Protein AF-A0A1H9Q5Y0-F1 (afdb_monomer_lite)

Secondary structure (DSSP, 8-state):
----------PPPTTHHHHHHHHHHHHHHHHHHT-TTSEEEEEEEEES-HHHHHHHHHHHHH-GGGGT--HHHHHH-EEEEE--STTSPPEEEEEEEEE--

Sequence (101 aa):
MPSWHRFRDAEPVPGQKKRKNREAEASRRLAARTAPGTGRWVVHFETQDHAEYREYVRRLRAVPEQAGLTRADLEVARLDALCGREVHPTTYRLSVFVPNP

pLDDT: mean 83.74, std 14.35, range [38.31, 96.56]

Foldseek 3Di:
DDDDDDDDPPDPDPCPVVVVVVVVVVVVVLCVCQPPPFFDKDWQDKDLDPVVVVVVVVVCVVCVVVSVDDPVQVVNKDWDFQDDPDPDRTMTIIITTDGDD

Organism: NCBI:txid200379

Structure (mmCIF, N/CA/C/O backbone):
data_AF-A0A1H9Q5Y0-F1
#
_entry.id   AF-A0A1H9Q5Y0-F1
#
loop_
_atom_site.group_PDB
_atom_site.id
_atom_site.type_symbol
_atom_site.label_atom_id
_atom_site.label_alt_id
_atom_site.label_comp_id
_atom_site.label_asym_id
_atom_site.label_entity_id
_atom_site.label_seq_id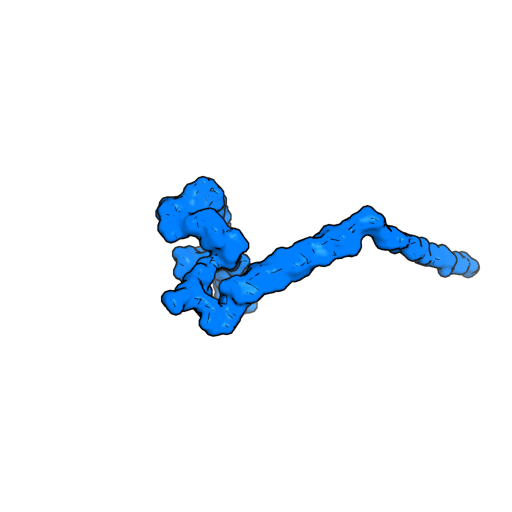
_atom_site.pdbx_PDB_ins_code
_atom_site.Cartn_x
_atom_site.Cartn_y
_atom_site.Cartn_z
_atom_site.occupancy
_atom_site.B_iso_or_equiv
_atom_site.auth_seq_id
_atom_site.auth_comp_id
_atom_site.auth_asym_id
_atom_site.auth_atom_id
_atom_site.pdbx_PDB_model_num
ATOM 1 N N . MET A 1 1 ? -19.958 -56.999 -0.974 1.00 38.31 1 MET A N 1
ATOM 2 C CA . MET A 1 1 ? -18.827 -56.046 -0.957 1.00 38.31 1 MET A CA 1
ATOM 3 C C . MET A 1 1 ? -18.754 -55.371 -2.321 1.00 38.31 1 MET A C 1
ATOM 5 O O . MET A 1 1 ? -18.432 -56.077 -3.269 1.00 38.31 1 MET A O 1
ATOM 9 N N . PRO A 1 2 ? -19.109 -54.086 -2.495 1.00 47.94 2 PRO A N 1
ATOM 10 C CA . PRO A 1 2 ? -18.901 -53.425 -3.775 1.00 47.94 2 PRO A CA 1
ATOM 11 C C . PRO A 1 2 ? -17.486 -52.838 -3.841 1.00 47.94 2 PRO A C 1
ATOM 13 O O . PRO A 1 2 ? -17.057 -52.086 -2.969 1.00 47.94 2 PRO A O 1
ATOM 16 N N . SER A 1 3 ? -16.773 -53.256 -4.885 1.00 43.09 3 SER A N 1
ATOM 17 C CA . SER A 1 3 ? -15.436 -52.818 -5.277 1.00 43.09 3 SER A CA 1
ATOM 18 C C . SER A 1 3 ? -15.449 -51.343 -5.695 1.00 43.09 3 SER A C 1
ATOM 20 O O . SER A 1 3 ? -16.201 -50.952 -6.588 1.00 43.09 3 SER A O 1
ATOM 22 N N . TRP A 1 4 ? -14.614 -50.522 -5.055 1.00 45.22 4 TRP A N 1
ATOM 23 C CA . TRP A 1 4 ? -14.385 -49.126 -5.423 1.00 45.22 4 TRP A CA 1
ATOM 24 C C . TRP A 1 4 ? -13.440 -49.059 -6.628 1.00 45.22 4 TRP A C 1
ATOM 26 O O . TRP A 1 4 ? -12.221 -49.005 -6.472 1.00 45.22 4 TRP A O 1
ATOM 36 N N . HIS A 1 5 ? -13.985 -49.054 -7.845 1.00 54.06 5 HIS A N 1
ATOM 37 C CA . HIS A 1 5 ? -13.185 -48.780 -9.036 1.00 54.06 5 HIS A CA 1
ATOM 38 C C . HIS A 1 5 ? -13.115 -47.278 -9.347 1.00 54.06 5 HIS A C 1
ATOM 40 O O . HIS A 1 5 ? -14.080 -46.669 -9.793 1.00 54.06 5 HIS A O 1
ATOM 46 N N . ARG A 1 6 ? -11.885 -46.766 -9.206 1.00 50.50 6 ARG A N 1
ATOM 47 C CA . ARG A 1 6 ? -11.204 -45.831 -10.118 1.00 50.50 6 ARG A CA 1
ATOM 48 C C . ARG A 1 6 ? -11.758 -44.397 -10.173 1.00 50.50 6 ARG A C 1
ATOM 50 O O . ARG A 1 6 ? -12.597 -44.057 -11.001 1.00 50.50 6 ARG A O 1
ATOM 57 N N . PHE A 1 7 ? -11.149 -43.529 -9.357 1.00 46.59 7 PHE A N 1
ATOM 58 C CA . PHE A 1 7 ? -11.018 -42.101 -9.658 1.00 46.59 7 PHE A CA 1
ATOM 59 C C . PHE A 1 7 ? -10.522 -41.955 -11.103 1.00 46.59 7 PHE A C 1
ATOM 61 O O . PHE A 1 7 ? -9.469 -42.478 -11.462 1.00 46.59 7 PHE A O 1
ATOM 68 N N . ARG A 1 8 ? -11.323 -41.302 -11.944 1.00 53.00 8 ARG A N 1
ATOM 69 C CA . ARG A 1 8 ? -10.954 -40.952 -13.311 1.00 53.00 8 ARG A CA 1
ATOM 70 C C . ARG A 1 8 ? -9.896 -39.858 -13.231 1.00 53.00 8 ARG A C 1
ATOM 72 O O . ARG A 1 8 ? -10.199 -38.768 -12.750 1.00 53.00 8 ARG A O 1
ATOM 79 N N . ASP A 1 9 ? -8.684 -40.163 -13.685 1.00 54.50 9 ASP A N 1
ATOM 80 C CA . ASP A 1 9 ? -7.657 -39.172 -13.984 1.00 54.50 9 ASP A CA 1
ATOM 81 C C . ASP A 1 9 ? -8.270 -38.113 -14.906 1.00 54.50 9 ASP A C 1
ATOM 83 O O . ASP A 1 9 ? -8.584 -38.368 -16.070 1.00 54.50 9 ASP A O 1
ATOM 87 N N . ALA A 1 10 ? -8.538 -36.932 -14.354 1.00 59.94 10 ALA A N 1
ATOM 88 C CA . ALA A 1 10 ? -8.902 -35.779 -15.151 1.00 59.94 10 ALA A CA 1
ATOM 89 C C . ALA A 1 10 ? -7.629 -35.330 -15.869 1.00 59.94 10 ALA A C 1
ATOM 91 O O . ALA A 1 10 ? -6.747 -34.725 -15.253 1.00 59.94 10 ALA A O 1
ATOM 92 N N . GLU A 1 11 ? -7.513 -35.656 -17.156 1.00 58.09 11 GLU A N 1
ATOM 93 C CA . GLU A 1 11 ? -6.442 -35.117 -17.985 1.00 58.09 11 GLU A CA 1
ATOM 94 C C . GLU A 1 11 ? -6.444 -33.581 -17.869 1.00 58.09 11 GLU A C 1
ATOM 96 O O . GLU A 1 11 ? -7.508 -32.953 -17.959 1.00 58.09 11 GLU A O 1
ATOM 101 N N . PRO A 1 12 ? -5.287 -32.950 -17.598 1.00 63.53 12 PRO A N 1
ATOM 102 C CA . PRO A 1 12 ? -5.228 -31.519 -17.350 1.00 63.53 12 PRO A CA 1
ATOM 103 C C . PRO A 1 12 ? -5.759 -30.761 -18.565 1.00 63.53 12 PRO A C 1
ATOM 105 O O . PRO A 1 12 ? -5.274 -30.937 -19.682 1.00 63.53 12 PRO A O 1
ATOM 108 N N . VAL A 1 13 ? -6.743 -29.890 -18.326 1.00 67.44 13 VAL A N 1
ATOM 109 C CA . VAL A 1 13 ? -7.437 -29.136 -19.375 1.00 67.44 13 VAL A CA 1
ATOM 110 C C . VAL A 1 13 ? -6.398 -28.416 -20.250 1.00 67.44 13 VAL A C 1
ATOM 112 O O . VAL A 1 13 ? -5.603 -27.620 -19.720 1.00 67.44 13 VAL A O 1
ATOM 115 N N . PRO A 1 14 ? -6.367 -28.662 -21.574 1.00 59.47 14 PRO A N 1
ATOM 116 C CA . PRO A 1 14 ? -5.383 -28.054 -22.459 1.00 59.47 14 PRO A CA 1
ATOM 117 C C . PRO A 1 14 ? -5.501 -26.527 -22.379 1.00 59.47 14 PRO A C 1
ATOM 119 O O . PRO A 1 14 ? -6.546 -25.943 -22.640 1.00 59.47 14 PRO A O 1
ATOM 122 N N . GLY A 1 15 ? -4.427 -25.870 -21.931 1.00 65.00 15 GLY A N 1
ATOM 123 C CA . GLY A 1 15 ? -4.391 -24.424 -21.671 1.00 65.00 15 GLY A CA 1
ATOM 124 C C . GLY A 1 15 ? -4.168 -24.038 -20.206 1.00 65.00 15 GLY A C 1
ATOM 125 O O . GLY A 1 15 ? -3.595 -22.974 -19.950 1.00 65.00 15 GLY A O 1
ATOM 126 N N . GLN A 1 16 ? -4.474 -24.914 -19.241 1.00 72.75 16 GLN A N 1
ATOM 127 C CA . GLN A 1 16 ? -4.194 -24.648 -17.822 1.00 72.75 16 GLN A CA 1
ATOM 128 C C . GLN A 1 16 ? -2.694 -24.482 -17.545 1.00 72.75 16 GLN A C 1
ATOM 130 O O . GLN A 1 16 ? -2.300 -23.560 -16.830 1.00 72.75 16 GLN A O 1
ATOM 135 N N . LYS A 1 17 ? -1.839 -25.304 -18.175 1.00 75.94 17 LYS A N 1
ATOM 136 C CA . LYS A 1 17 ? -0.372 -25.200 -18.048 1.00 75.94 17 LYS A CA 1
ATOM 137 C C . LYS A 1 17 ? 0.161 -23.864 -18.581 1.00 75.94 17 LYS A C 1
ATOM 139 O O . LYS A 1 17 ? 1.005 -23.240 -17.942 1.00 75.94 17 LYS A O 1
ATOM 144 N N . LYS A 1 18 ? -0.362 -23.395 -19.721 1.00 80.62 18 LYS A N 1
ATOM 145 C CA . LYS A 1 18 ? 0.025 -22.111 -20.333 1.00 80.62 18 LYS A CA 1
ATOM 146 C C . LYS A 1 18 ? -0.416 -20.927 -19.471 1.00 80.62 18 LYS A C 1
ATOM 148 O O . LYS A 1 18 ? 0.381 -20.019 -19.252 1.00 80.62 18 LYS A O 1
ATOM 153 N N . ARG A 1 19 ? -1.651 -20.955 -18.951 1.00 78.31 19 ARG A N 1
ATOM 154 C CA . ARG A 1 19 ? -2.170 -19.937 -18.024 1.00 78.31 19 ARG A CA 1
ATOM 155 C C . ARG A 1 19 ? -1.327 -19.860 -16.747 1.00 78.31 19 ARG A C 1
ATOM 157 O O . ARG A 1 19 ? -0.809 -18.793 -16.438 1.00 78.31 19 ARG A O 1
ATOM 164 N N . LYS A 1 20 ? -1.086 -21.002 -16.093 1.00 84.25 20 LYS A N 1
ATOM 165 C CA . LYS A 1 20 ? -0.260 -21.090 -14.877 1.00 84.25 20 LYS A CA 1
ATOM 166 C C . LYS A 1 20 ? 1.161 -20.559 -15.098 1.00 84.25 20 LYS A C 1
ATOM 168 O O . LYS A 1 20 ? 1.694 -19.865 -14.240 1.00 84.25 20 LYS A O 1
ATOM 173 N N . ASN A 1 21 ? 1.780 -20.851 -16.247 1.00 85.00 21 ASN A N 1
ATOM 174 C CA . ASN A 1 21 ? 3.128 -20.355 -16.538 1.00 85.00 21 ASN A CA 1
ATOM 175 C C . ASN A 1 21 ? 3.164 -18.826 -16.702 1.00 85.00 21 ASN A C 1
ATOM 177 O O . ASN A 1 21 ? 4.076 -18.182 -16.190 1.00 85.00 21 ASN A O 1
ATOM 181 N N . ARG A 1 22 ? 2.151 -18.240 -17.357 1.00 83.69 22 ARG A N 1
ATOM 182 C CA . ARG A 1 22 ? 2.022 -16.778 -17.495 1.00 83.69 22 ARG A CA 1
ATOM 183 C C . ARG A 1 22 ? 1.846 -16.090 -16.143 1.00 83.69 22 ARG A C 1
ATOM 185 O O . ARG A 1 22 ? 2.506 -15.089 -15.887 1.00 83.69 22 ARG A O 1
ATOM 192 N N . GLU A 1 23 ? 1.004 -16.641 -15.272 1.00 85.88 23 GLU A N 1
ATOM 193 C CA . GLU A 1 23 ? 0.810 -16.135 -13.905 1.00 85.88 23 GLU A CA 1
ATOM 194 C C . GLU A 1 23 ? 2.106 -16.225 -13.085 1.00 85.88 23 GLU A C 1
ATOM 196 O O . GLU A 1 23 ? 2.501 -15.256 -12.438 1.00 85.88 23 GLU A O 1
ATOM 201 N N . ALA A 1 24 ? 2.827 -17.347 -13.177 1.00 87.38 24 ALA A N 1
ATOM 202 C CA . ALA A 1 24 ? 4.111 -17.524 -12.502 1.00 87.38 24 ALA A CA 1
ATOM 203 C C . ALA A 1 24 ? 5.198 -16.574 -13.033 1.00 87.38 24 ALA A C 1
ATOM 205 O O . ALA A 1 24 ? 6.044 -16.101 -12.279 1.00 87.38 24 ALA A O 1
ATOM 206 N N . GLU A 1 25 ? 5.219 -16.287 -14.333 1.00 88.69 25 GLU A N 1
ATOM 207 C CA . GLU A 1 25 ? 6.121 -15.290 -14.919 1.00 88.69 25 GLU A CA 1
ATOM 208 C C . GLU A 1 25 ? 5.772 -13.866 -14.468 1.00 88.69 25 GLU A C 1
ATOM 210 O O . GLU A 1 25 ? 6.662 -13.120 -14.067 1.00 88.69 25 GLU A O 1
ATOM 215 N N . ALA A 1 26 ? 4.487 -13.500 -14.456 1.00 85.31 26 ALA A N 1
ATOM 216 C CA . ALA A 1 26 ? 4.036 -12.209 -13.940 1.00 85.31 26 ALA A CA 1
ATOM 217 C C . ALA A 1 26 ? 4.401 -12.034 -12.456 1.00 85.31 26 ALA A C 1
ATOM 219 O O . ALA A 1 26 ? 4.957 -11.003 -12.080 1.00 85.31 26 ALA A O 1
ATOM 220 N N . SER A 1 27 ? 4.181 -13.072 -11.645 1.00 84.81 27 SER A N 1
ATOM 221 C CA . SER A 1 27 ? 4.572 -13.101 -10.234 1.00 84.81 27 SER A CA 1
ATOM 222 C C . SER A 1 27 ? 6.087 -12.952 -10.056 1.00 84.81 27 SER A C 1
ATOM 224 O O . SER A 1 27 ? 6.527 -12.134 -9.251 1.00 84.81 27 SER A O 1
ATOM 226 N N . ARG A 1 28 ? 6.899 -13.650 -10.864 1.00 88.38 28 ARG A N 1
ATOM 227 C CA . ARG A 1 28 ? 8.367 -13.510 -10.848 1.00 88.38 28 ARG A CA 1
ATOM 228 C C . ARG A 1 28 ? 8.823 -12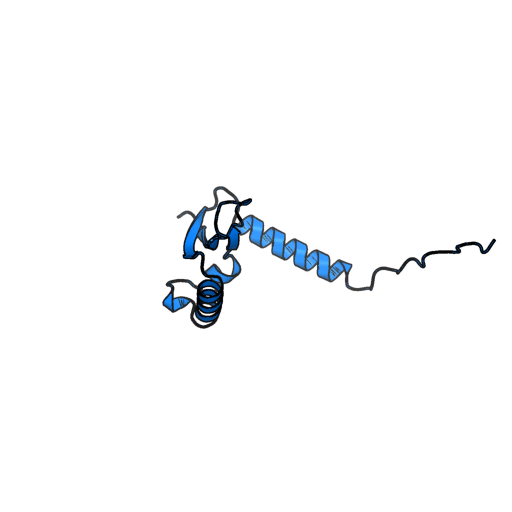.100 -11.215 1.00 88.38 28 ARG A C 1
ATOM 230 O O . ARG A 1 28 ? 9.694 -11.557 -10.542 1.00 88.38 28 ARG A O 1
ATOM 237 N N . ARG A 1 29 ? 8.224 -11.489 -12.242 1.00 87.50 29 ARG A N 1
ATOM 238 C CA . ARG A 1 29 ? 8.533 -10.102 -12.634 1.00 87.50 29 ARG A CA 1
ATOM 239 C C . ARG A 1 29 ? 8.193 -9.110 -11.526 1.00 87.50 29 ARG A C 1
ATOM 241 O O . ARG A 1 29 ? 8.993 -8.223 -11.247 1.00 87.50 29 ARG A O 1
ATOM 248 N N . LEU A 1 30 ? 7.039 -9.274 -10.880 1.00 85.12 30 LEU A N 1
ATOM 249 C CA . LEU A 1 30 ? 6.644 -8.439 -9.748 1.00 85.12 30 LEU A CA 1
ATOM 250 C C . LEU A 1 30 ? 7.606 -8.607 -8.565 1.00 85.12 30 LEU A C 1
ATOM 252 O O . LEU A 1 30 ? 8.085 -7.616 -8.024 1.00 85.12 30 LEU A O 1
ATOM 256 N N . ALA A 1 31 ? 7.950 -9.850 -8.217 1.00 86.50 31 ALA A N 1
ATOM 257 C CA .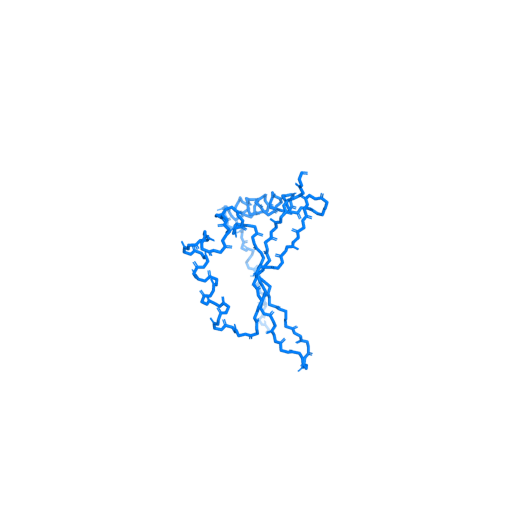 ALA A 1 31 ? 8.890 -10.143 -7.140 1.00 86.50 31 ALA A CA 1
ATOM 258 C C . ALA A 1 31 ? 10.279 -9.537 -7.393 1.00 86.50 31 ALA A C 1
ATOM 260 O O . ALA A 1 31 ? 10.881 -9.004 -6.466 1.00 86.50 31 ALA A O 1
ATOM 261 N N . ALA A 1 32 ? 10.763 -9.568 -8.640 1.00 88.25 32 ALA A N 1
ATOM 262 C CA . ALA A 1 32 ? 12.024 -8.936 -9.020 1.00 88.25 32 ALA A CA 1
ATOM 263 C C . ALA A 1 32 ? 11.978 -7.404 -8.877 1.00 88.25 32 ALA A C 1
ATOM 265 O O . ALA A 1 32 ? 12.927 -6.814 -8.367 1.00 88.25 32 ALA A O 1
ATOM 266 N N . ARG A 1 33 ? 10.863 -6.762 -9.266 1.00 86.25 33 ARG A N 1
ATOM 267 C CA . ARG A 1 33 ? 10.663 -5.303 -9.128 1.00 86.25 33 ARG A CA 1
ATOM 268 C C . ARG A 1 33 ? 10.640 -4.830 -7.676 1.00 86.25 33 ARG A C 1
ATOM 270 O O . ARG A 1 33 ? 10.981 -3.684 -7.423 1.00 86.25 33 ARG A O 1
ATOM 277 N N . THR A 1 34 ? 10.206 -5.685 -6.752 1.00 90.00 34 THR A N 1
ATOM 278 C CA . THR A 1 34 ? 10.090 -5.356 -5.323 1.00 90.00 34 THR A CA 1
ATOM 279 C C . THR A 1 34 ? 11.062 -6.161 -4.461 1.00 90.00 34 THR A C 1
ATOM 281 O O . THR A 1 34 ? 10.769 -6.452 -3.295 1.00 90.00 34 THR A O 1
ATOM 284 N N . ALA A 1 35 ? 12.174 -6.614 -5.045 1.00 89.12 35 ALA A N 1
ATOM 285 C CA . ALA A 1 35 ? 13.148 -7.438 -4.349 1.00 89.12 35 ALA A CA 1
ATOM 286 C C . ALA A 1 35 ? 13.809 -6.645 -3.204 1.00 89.12 35 ALA A C 1
ATOM 288 O O . ALA A 1 35 ? 14.004 -5.429 -3.329 1.00 89.12 35 ALA A O 1
ATOM 289 N N . PRO A 1 36 ? 14.187 -7.296 -2.090 1.00 86.81 36 PRO A N 1
ATOM 290 C CA . PRO A 1 36 ? 14.969 -6.642 -1.046 1.00 86.81 36 PRO A CA 1
ATOM 291 C C . PRO A 1 36 ? 16.209 -5.954 -1.636 1.00 86.81 36 PRO A C 1
ATOM 293 O O . PRO A 1 36 ? 16.884 -6.521 -2.491 1.00 86.81 36 PRO A O 1
ATOM 296 N N . GLY A 1 37 ? 16.486 -4.720 -1.214 1.00 88.88 37 GLY A N 1
ATOM 297 C CA . GLY A 1 37 ? 17.603 -3.921 -1.736 1.00 88.88 37 GLY A CA 1
ATOM 298 C C . GLY A 1 37 ? 17.284 -3.075 -2.976 1.00 88.88 37 GLY A C 1
ATOM 299 O O . GLY A 1 37 ? 18.051 -2.170 -3.286 1.00 88.88 37 GLY A O 1
ATOM 300 N N . THR A 1 38 ? 16.139 -3.283 -3.640 1.00 92.12 38 THR A N 1
ATOM 301 C CA . THR A 1 38 ? 15.685 -2.425 -4.762 1.00 92.12 38 THR A CA 1
ATOM 302 C C . THR A 1 38 ? 14.827 -1.237 -4.311 1.00 92.12 38 THR A C 1
ATOM 304 O O . THR A 1 38 ? 14.532 -0.338 -5.093 1.00 92.12 38 THR A O 1
ATOM 307 N N . GLY A 1 39 ? 14.427 -1.219 -3.038 1.00 92.69 39 GLY A N 1
ATOM 308 C CA . GLY A 1 39 ? 13.540 -0.217 -2.462 1.00 92.69 39 GLY A CA 1
ATOM 309 C C . GLY A 1 39 ? 13.007 -0.644 -1.101 1.00 92.69 39 GLY A C 1
ATOM 310 O O . GLY A 1 39 ? 13.508 -1.594 -0.486 1.00 92.69 39 GLY A O 1
ATOM 311 N N . ARG A 1 40 ? 11.967 0.046 -0.635 1.00 93.31 40 ARG A N 1
ATOM 312 C CA . ARG A 1 40 ? 11.307 -0.216 0.650 1.00 93.31 40 ARG A CA 1
ATOM 313 C C . ARG A 1 40 ? 9.792 -0.117 0.534 1.00 93.31 40 ARG A C 1
ATOM 315 O O . ARG A 1 40 ? 9.265 0.635 -0.277 1.00 93.31 40 ARG A O 1
ATOM 322 N N . TRP A 1 41 ? 9.092 -0.844 1.395 1.00 94.06 41 TRP A N 1
ATOM 323 C CA . TRP A 1 41 ? 7.648 -0.699 1.555 1.00 94.06 41 TRP A CA 1
ATOM 324 C C . TRP A 1 41 ? 7.355 0.433 2.533 1.00 94.06 41 TRP A C 1
ATOM 326 O O . TRP A 1 41 ? 7.901 0.446 3.635 1.00 94.06 41 TRP A O 1
ATOM 336 N N . VAL A 1 42 ? 6.501 1.371 2.132 1.00 93.94 42 VAL A N 1
ATOM 337 C CA . VAL A 1 42 ? 6.050 2.487 2.969 1.00 93.94 42 VAL A CA 1
ATOM 338 C C . VAL A 1 42 ? 4.554 2.352 3.201 1.00 93.94 42 VAL A C 1
ATOM 340 O O . VAL A 1 42 ? 3.795 2.117 2.259 1.00 93.94 42 VAL A O 1
ATOM 343 N N . VAL A 1 43 ? 4.136 2.488 4.459 1.00 95.50 43 VAL A N 1
ATOM 344 C CA . VAL A 1 43 ? 2.721 2.494 4.833 1.00 95.50 43 VAL A CA 1
ATOM 345 C C . VAL A 1 43 ? 2.095 3.788 4.340 1.00 95.50 43 VAL A C 1
ATOM 347 O O . VAL A 1 43 ? 2.565 4.873 4.670 1.00 95.50 43 VAL A O 1
ATOM 350 N N . HIS A 1 44 ? 1.051 3.658 3.531 1.00 94.44 44 HIS A N 1
ATOM 351 C CA . HIS A 1 44 ? 0.337 4.788 2.955 1.00 94.44 44 HIS A CA 1
ATOM 352 C C . HIS A 1 44 ? -0.985 5.061 3.679 1.00 94.44 44 HIS A C 1
ATOM 354 O O . HIS A 1 44 ? -1.367 6.212 3.860 1.00 94.44 44 HIS A O 1
ATOM 360 N N . PHE A 1 45 ? -1.673 4.005 4.115 1.00 94.69 45 PHE A N 1
ATOM 361 C CA . PHE A 1 45 ? -2.927 4.110 4.855 1.00 94.69 45 PHE A CA 1
ATOM 362 C C . PHE A 1 45 ? -3.057 2.950 5.843 1.00 94.69 45 PHE A C 1
ATOM 364 O O . PHE A 1 45 ? -2.702 1.815 5.512 1.00 94.69 45 PHE A O 1
ATOM 371 N N . GLU A 1 46 ? -3.567 3.230 7.039 1.00 95.31 46 GLU A N 1
ATOM 372 C CA . GLU A 1 46 ? -3.781 2.243 8.093 1.00 95.31 46 GLU A CA 1
ATOM 373 C C . GLU A 1 46 ? -5.051 2.583 8.878 1.00 95.31 46 GLU A C 1
ATOM 375 O O . GLU A 1 46 ? -5.255 3.733 9.259 1.00 95.31 46 GLU A O 1
ATOM 380 N N . THR A 1 47 ? -5.910 1.592 9.105 1.00 95.00 47 THR A N 1
ATOM 381 C CA . THR A 1 47 ? -7.138 1.744 9.899 1.00 95.00 47 THR A CA 1
ATOM 382 C C . THR A 1 47 ? -7.541 0.413 10.526 1.00 95.00 47 THR A C 1
ATOM 384 O O . THR A 1 47 ? -7.188 -0.654 10.026 1.00 95.00 47 THR A O 1
ATOM 387 N N . GLN A 1 48 ? -8.304 0.455 11.615 1.00 93.38 48 GLN A N 1
ATOM 388 C CA . GLN A 1 48 ? -8.964 -0.728 12.185 1.00 93.38 48 GLN A CA 1
ATOM 389 C C . GLN A 1 48 ? -10.408 -0.877 11.677 1.00 93.38 48 GLN A C 1
ATOM 391 O O . GLN A 1 48 ? -11.030 -1.924 11.870 1.00 93.38 48 GLN A O 1
ATOM 396 N N . ASP A 1 49 ? -10.942 0.141 10.994 1.00 93.88 49 ASP A N 1
ATOM 397 C CA . ASP A 1 49 ? -12.278 0.105 10.412 1.00 93.88 49 ASP A CA 1
ATOM 398 C C . ASP A 1 49 ? -12.238 -0.503 9.001 1.00 93.88 49 ASP A C 1
ATOM 400 O O . ASP A 1 49 ? -11.699 0.049 8.038 1.00 93.88 49 ASP A O 1
ATOM 404 N N . HIS A 1 50 ? -12.863 -1.669 8.865 1.00 91.06 50 HIS A N 1
ATOM 405 C CA . HIS A 1 50 ? -12.962 -2.367 7.591 1.00 91.06 50 HIS A CA 1
ATOM 406 C C . HIS A 1 50 ? -13.784 -1.601 6.538 1.00 91.06 50 HIS A C 1
ATOM 408 O O . HIS A 1 50 ? -13.479 -1.684 5.343 1.00 91.06 50 HIS A O 1
ATOM 414 N N . ALA A 1 51 ? -14.833 -0.879 6.941 1.00 95.38 51 ALA A N 1
ATOM 415 C CA . ALA A 1 51 ? -15.666 -0.107 6.023 1.00 95.38 51 ALA A CA 1
ATOM 416 C C . ALA A 1 51 ? -14.882 1.082 5.457 1.00 95.38 51 ALA A C 1
ATOM 418 O O . ALA A 1 51 ? -14.859 1.269 4.236 1.00 95.38 51 ALA A O 1
ATOM 419 N N . GLU A 1 52 ? -14.166 1.800 6.325 1.00 96.25 52 GLU A N 1
ATOM 420 C CA . GLU A 1 52 ? -13.266 2.884 5.927 1.00 96.25 52 GLU A CA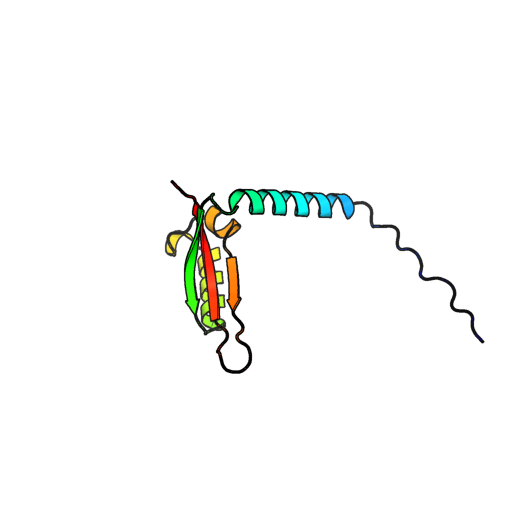 1
ATOM 421 C C . GLU A 1 52 ? -12.185 2.370 4.970 1.00 96.25 52 GLU A C 1
ATOM 423 O O . GLU A 1 52 ? -11.986 2.934 3.890 1.00 96.25 52 GLU A O 1
ATOM 428 N N . TYR A 1 53 ? -11.549 1.241 5.301 1.00 94.94 53 TYR A N 1
ATOM 429 C CA . TYR A 1 53 ? -10.540 0.624 4.444 1.00 94.94 53 TYR A CA 1
ATOM 430 C C . TYR A 1 53 ? -11.080 0.292 3.050 1.00 94.94 53 TYR A C 1
ATOM 432 O O . TYR A 1 53 ? -10.454 0.602 2.031 1.00 94.94 53 TYR A O 1
ATOM 440 N N . ARG A 1 54 ? -12.270 -0.311 2.975 1.00 95.06 54 ARG A N 1
ATOM 441 C CA . ARG A 1 54 ? -12.901 -0.654 1.695 1.00 95.06 54 ARG A CA 1
ATOM 442 C C . ARG A 1 54 ? -13.253 0.579 0.877 1.00 95.06 54 ARG A C 1
ATOM 444 O O . ARG A 1 54 ? -13.052 0.567 -0.341 1.00 95.06 54 ARG A O 1
ATOM 451 N N . GLU A 1 55 ? -13.781 1.623 1.510 1.00 96.56 55 GLU A N 1
ATOM 452 C CA . GLU A 1 55 ? -14.086 2.872 0.817 1.00 96.56 55 GLU A CA 1
ATOM 453 C C . GLU A 1 55 ? -12.807 3.537 0.306 1.00 96.56 55 GLU A C 1
ATOM 455 O O . GLU A 1 55 ? -12.747 3.951 -0.856 1.00 96.56 55 GLU A O 1
ATOM 460 N N . TYR A 1 56 ? -11.769 3.574 1.139 1.00 94.94 56 TYR A N 1
ATOM 461 C CA . TYR A 1 56 ? -10.469 4.118 0.791 1.00 94.94 56 TYR A CA 1
ATOM 462 C C . TYR A 1 56 ? -9.865 3.401 -0.423 1.00 94.94 56 TYR A C 1
ATOM 464 O O . TYR A 1 56 ? -9.571 4.043 -1.431 1.00 94.94 56 TYR A O 1
ATOM 472 N N . VAL A 1 57 ? -9.787 2.065 -0.403 1.00 93.88 57 VAL A N 1
ATOM 473 C CA . VAL A 1 57 ? -9.274 1.269 -1.535 1.00 93.88 57 VAL A CA 1
ATOM 474 C C . VAL A 1 57 ? -10.113 1.481 -2.798 1.00 93.88 57 VAL A C 1
ATOM 476 O O . VAL A 1 57 ? -9.566 1.565 -3.902 1.00 93.88 57 VAL A O 1
ATOM 479 N N . ARG A 1 58 ? -11.442 1.590 -2.668 1.00 94.69 58 ARG A N 1
ATOM 480 C CA . ARG A 1 58 ? -12.331 1.865 -3.806 1.00 94.69 58 ARG A CA 1
ATOM 481 C C . ARG A 1 58 ? -12.030 3.229 -4.431 1.00 94.69 58 ARG A C 1
ATOM 483 O O . ARG A 1 58 ? -11.910 3.305 -5.653 1.00 94.69 58 ARG A O 1
ATOM 490 N N . ARG A 1 59 ? -11.902 4.282 -3.616 1.00 94.19 59 ARG A N 1
ATOM 491 C CA . ARG A 1 59 ? -11.573 5.642 -4.081 1.00 94.19 59 ARG A CA 1
ATOM 492 C C . ARG A 1 59 ? -10.187 5.690 -4.709 1.00 94.19 59 ARG A C 1
ATOM 494 O O . ARG A 1 59 ? -10.049 6.181 -5.824 1.00 94.19 59 ARG A O 1
ATOM 501 N N . LEU A 1 60 ? -9.207 5.064 -4.065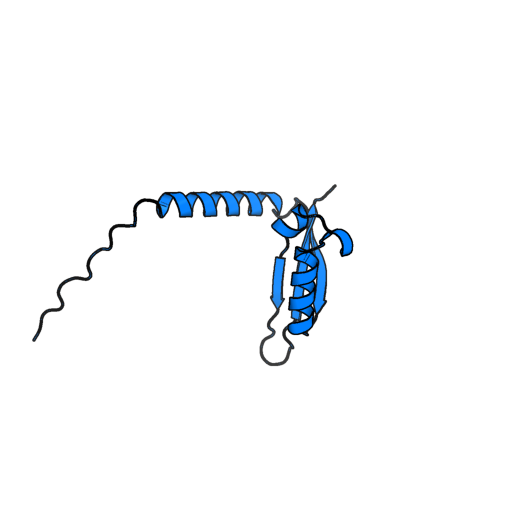 1.00 93.88 60 LEU A N 1
ATOM 502 C CA . LEU A 1 60 ? -7.837 4.988 -4.554 1.00 93.88 60 LEU A CA 1
ATOM 503 C C . LEU A 1 60 ? -7.746 4.324 -5.937 1.00 93.88 60 LEU A C 1
ATOM 505 O O . LEU A 1 60 ? -7.045 4.803 -6.821 1.00 93.88 60 LEU A O 1
ATOM 509 N N . ARG A 1 61 ? -8.502 3.244 -6.170 1.00 92.06 61 ARG A N 1
ATOM 510 C CA . ARG A 1 61 ? -8.572 2.599 -7.494 1.00 92.06 61 ARG A CA 1
ATOM 511 C C . ARG A 1 61 ? -9.264 3.456 -8.552 1.00 92.06 61 ARG A C 1
ATOM 513 O O . ARG A 1 61 ? -9.004 3.247 -9.738 1.00 92.06 61 ARG A O 1
ATOM 520 N N . ALA A 1 62 ? -10.156 4.361 -8.166 1.00 94.81 62 ALA A N 1
ATOM 521 C CA . ALA A 1 62 ? -10.815 5.263 -9.101 1.00 94.81 62 ALA A CA 1
ATOM 522 C C . ALA A 1 62 ? -9.891 6.429 -9.473 1.00 94.81 62 ALA A C 1
ATOM 524 O O . ALA A 1 62 ? -9.675 6.675 -10.659 1.00 94.81 62 ALA A O 1
ATOM 525 N N . VAL A 1 63 ? -9.307 7.085 -8.467 1.00 93.94 63 VAL A N 1
ATOM 526 C CA . VAL A 1 63 ? -8.518 8.311 -8.622 1.00 93.94 63 VAL A CA 1
ATOM 527 C C . VAL A 1 63 ? -7.253 8.231 -7.748 1.00 93.94 63 VAL A C 1
ATOM 529 O O . VAL A 1 63 ? -7.210 8.810 -6.664 1.00 93.94 63 VAL A O 1
ATOM 532 N N . PRO A 1 64 ? -6.211 7.500 -8.183 1.00 91.25 64 PRO A N 1
ATOM 533 C CA . PRO A 1 64 ? -5.009 7.280 -7.369 1.00 91.25 64 PRO A CA 1
ATOM 534 C C . PRO A 1 64 ? -4.234 8.571 -7.079 1.00 91.25 64 PRO A C 1
ATOM 536 O O . PRO A 1 64 ? -3.606 8.709 -6.032 1.00 91.25 64 PRO A O 1
ATOM 539 N N . GLU A 1 65 ? -4.356 9.551 -7.969 1.00 91.88 65 GLU A N 1
ATOM 540 C CA . GLU A 1 65 ? -3.642 10.825 -7.903 1.00 91.88 65 GLU A CA 1
ATOM 541 C C . GLU A 1 65 ? -4.081 11.684 -6.710 1.00 91.88 65 GLU A C 1
ATOM 543 O O . GLU A 1 65 ? -3.278 12.434 -6.164 1.00 91.88 65 GLU A O 1
ATOM 548 N N . GLN A 1 66 ? -5.318 11.508 -6.222 1.00 89.88 66 GLN A N 1
ATOM 549 C CA . GLN A 1 66 ? -5.793 12.151 -4.987 1.00 89.88 66 GLN A CA 1
ATOM 550 C C . GLN A 1 66 ? -5.015 11.698 -3.747 1.00 89.88 66 GLN A C 1
ATOM 552 O O . GLN A 1 66 ? -4.978 12.409 -2.748 1.00 89.88 66 GLN A O 1
ATOM 557 N N . ALA A 1 67 ? -4.399 10.520 -3.816 1.00 88.12 67 ALA A N 1
ATOM 558 C CA . ALA A 1 67 ? -3.551 9.970 -2.774 1.00 88.12 67 ALA A CA 1
ATOM 559 C C . ALA A 1 67 ? -2.052 10.170 -3.077 1.00 88.12 67 ALA A C 1
ATOM 561 O O . ALA A 1 67 ? -1.203 9.627 -2.378 1.00 88.12 67 ALA A O 1
ATOM 562 N N . GLY A 1 68 ? -1.707 10.920 -4.133 1.00 90.75 68 GLY A N 1
ATOM 563 C CA . GLY A 1 68 ? -0.321 11.095 -4.575 1.00 90.75 68 GLY A CA 1
ATOM 564 C C . GLY A 1 68 ? 0.315 9.816 -5.128 1.00 90.75 68 GLY A C 1
ATOM 565 O O . GLY A 1 68 ? 1.538 9.699 -5.131 1.00 90.75 68 GLY A O 1
ATOM 566 N N . LEU A 1 69 ? -0.499 8.850 -5.566 1.00 91.31 69 LEU A N 1
ATOM 567 C CA . LEU A 1 69 ? -0.046 7.579 -6.124 1.00 91.31 69 LEU A CA 1
ATOM 568 C C . LEU A 1 69 ? -0.326 7.517 -7.624 1.00 91.31 69 LEU A C 1
ATOM 570 O O . LEU A 1 69 ? -1.319 8.052 -8.121 1.00 91.31 69 LEU A O 1
ATOM 574 N N . THR A 1 70 ? 0.531 6.813 -8.353 1.00 91.94 70 THR A N 1
ATOM 575 C CA . THR A 1 70 ? 0.311 6.515 -9.768 1.00 91.94 70 THR A CA 1
ATOM 576 C C . THR A 1 70 ? -0.444 5.198 -9.939 1.00 91.94 70 THR A C 1
ATOM 578 O O . THR A 1 70 ? -0.534 4.360 -9.037 1.00 91.94 70 THR A O 1
ATOM 581 N N . ARG A 1 71 ? -0.958 4.956 -11.151 1.00 90.69 71 ARG A N 1
ATOM 582 C CA . ARG A 1 71 ? -1.492 3.635 -11.521 1.00 90.69 71 ARG A CA 1
ATOM 583 C C . ARG A 1 71 ? -0.454 2.523 -11.350 1.00 90.69 71 ARG A C 1
ATOM 585 O O . ARG A 1 71 ? -0.821 1.442 -10.903 1.00 90.69 71 ARG A O 1
ATOM 592 N N . ALA A 1 72 ? 0.813 2.797 -11.661 1.00 87.94 72 ALA A N 1
ATOM 593 C CA . ALA A 1 72 ? 1.899 1.828 -11.543 1.00 87.94 72 ALA A CA 1
ATOM 594 C C . ALA A 1 72 ? 2.203 1.464 -10.079 1.00 87.94 72 ALA A C 1
ATOM 596 O O . ALA A 1 72 ? 2.500 0.303 -9.796 1.00 87.94 72 ALA A O 1
ATOM 597 N N . ASP A 1 73 ? 2.065 2.416 -9.150 1.00 90.12 73 ASP A N 1
ATOM 598 C CA . ASP A 1 73 ? 2.222 2.153 -7.713 1.00 90.12 73 ASP A CA 1
ATOM 599 C C . ASP A 1 73 ? 1.127 1.213 -7.200 1.00 90.12 73 ASP A C 1
ATOM 601 O O . ASP A 1 73 ? 1.393 0.317 -6.398 1.00 90.12 73 ASP A O 1
ATOM 605 N N . LEU A 1 74 ? -0.102 1.352 -7.713 1.00 89.75 74 LEU A N 1
ATOM 606 C CA . LEU A 1 74 ? -1.211 0.467 -7.352 1.00 89.75 74 LEU A CA 1
ATOM 607 C C . LEU A 1 74 ? -1.052 -0.964 -7.869 1.00 89.75 74 LEU A C 1
ATOM 609 O O . LEU A 1 74 ? -1.549 -1.885 -7.224 1.00 89.75 74 LEU A O 1
ATOM 613 N N . GLU A 1 75 ? -0.376 -1.170 -9.002 1.00 88.94 75 GLU A N 1
ATOM 614 C CA . GLU A 1 75 ? -0.104 -2.522 -9.515 1.00 88.94 75 GLU A CA 1
ATOM 615 C C . GLU A 1 75 ? 0.808 -3.324 -8.585 1.00 88.94 75 GLU A C 1
ATOM 617 O O . GLU A 1 75 ? 0.766 -4.556 -8.587 1.00 88.94 75 GLU A O 1
ATOM 622 N N . VAL A 1 76 ? 1.633 -2.628 -7.801 1.00 90.12 76 VAL A N 1
ATOM 623 C CA . VAL A 1 76 ? 2.576 -3.241 -6.865 1.00 90.12 76 VAL A CA 1
ATOM 624 C C . VAL A 1 76 ? 2.163 -3.066 -5.404 1.00 90.12 76 VAL A C 1
ATOM 626 O O . VAL A 1 76 ? 2.801 -3.646 -4.537 1.00 90.12 76 VAL A O 1
ATOM 629 N N . ALA A 1 77 ? 1.111 -2.306 -5.098 1.00 92.25 77 ALA A N 1
ATOM 630 C CA . ALA A 1 77 ? 0.688 -2.050 -3.725 1.00 92.25 77 ALA A CA 1
ATOM 631 C C . ALA A 1 77 ? 0.272 -3.332 -2.976 1.00 92.25 77 ALA A C 1
ATOM 633 O O . ALA A 1 77 ? -0.313 -4.258 -3.542 1.00 92.25 77 ALA A O 1
ATOM 634 N N . ARG A 1 78 ? 0.538 -3.367 -1.665 1.00 93.31 78 ARG A N 1
ATOM 635 C CA . ARG A 1 78 ? 0.140 -4.448 -0.752 1.00 93.31 78 ARG A CA 1
ATOM 636 C C . ARG A 1 78 ? -1.040 -4.025 0.104 1.00 93.31 78 ARG A C 1
ATOM 638 O O . ARG A 1 78 ? -1.017 -2.957 0.711 1.00 93.31 78 ARG A O 1
ATOM 645 N N . LEU A 1 79 ? -2.041 -4.896 0.160 1.00 92.56 79 LEU A N 1
ATOM 646 C CA . LEU A 1 79 ? -3.219 -4.785 1.010 1.00 92.56 79 LEU A CA 1
ATOM 647 C C . LEU A 1 79 ? -3.100 -5.855 2.098 1.00 92.56 79 LEU A C 1
ATOM 649 O O . LEU A 1 79 ? -3.325 -7.033 1.823 1.00 92.56 79 LEU A O 1
ATOM 653 N N . ASP A 1 80 ? -2.704 -5.455 3.302 1.00 92.06 80 ASP A N 1
ATOM 654 C CA . ASP A 1 80 ? -2.511 -6.363 4.430 1.00 92.06 80 ASP A CA 1
ATOM 655 C C . ASP A 1 80 ? -3.708 -6.274 5.389 1.00 92.06 80 ASP A C 1
ATOM 657 O O . ASP A 1 80 ? -4.187 -5.183 5.701 1.00 92.06 80 ASP A O 1
ATOM 661 N N . ALA A 1 81 ? -4.152 -7.421 5.904 1.00 91.19 81 ALA A N 1
ATOM 662 C CA . ALA A 1 81 ? -5.021 -7.507 7.075 1.00 91.19 81 ALA A CA 1
ATOM 663 C C . ALA A 1 81 ? -4.211 -8.128 8.217 1.00 91.19 81 ALA A C 1
ATOM 665 O O . ALA A 1 81 ? -3.930 -9.328 8.229 1.00 91.19 81 ALA A O 1
ATOM 666 N N . LEU A 1 82 ? -3.778 -7.288 9.151 1.00 90.25 82 LEU A N 1
ATOM 667 C CA . LEU A 1 82 ? -2.969 -7.663 10.302 1.00 90.25 82 LEU A CA 1
ATOM 668 C C . LEU A 1 82 ? -3.908 -8.112 11.422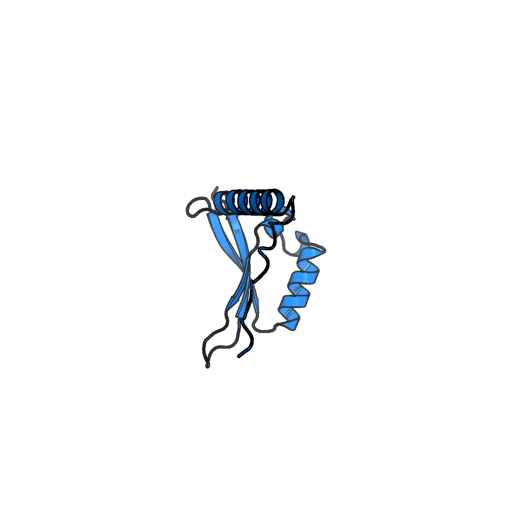 1.00 90.25 82 LEU A C 1
ATOM 670 O O . LEU A 1 82 ? -4.207 -7.370 12.357 1.00 90.25 82 LEU A O 1
ATOM 674 N N . CYS A 1 83 ? -4.427 -9.329 11.279 1.00 83.50 83 CYS A N 1
ATOM 675 C CA . CYS A 1 83 ? -5.268 -9.953 12.288 1.00 83.50 83 CYS A CA 1
ATOM 676 C C . CYS A 1 83 ? -4.389 -10.360 13.476 1.00 83.50 83 CYS A C 1
ATOM 678 O O . CYS A 1 83 ? -3.634 -11.333 13.397 1.00 83.50 83 CYS A O 1
ATOM 680 N N . GLY A 1 84 ? -4.462 -9.612 14.574 1.00 70.50 84 GLY A N 1
ATOM 681 C CA . GLY A 1 84 ? -3.866 -10.050 15.829 1.00 70.50 84 GLY A CA 1
ATOM 682 C C . GLY A 1 84 ? -4.522 -11.335 16.342 1.00 70.50 84 GLY A C 1
ATOM 683 O O . GLY A 1 84 ? -5.684 -11.615 16.048 1.00 70.50 84 GLY A O 1
ATOM 684 N N . ARG A 1 85 ? -3.789 -12.138 17.122 1.00 77.06 85 ARG A N 1
ATOM 685 C CA . ARG A 1 85 ? -4.414 -13.208 17.914 1.00 77.06 85 ARG A CA 1
ATOM 686 C C . ARG A 1 85 ? -5.060 -12.604 19.165 1.00 77.06 85 ARG A C 1
ATOM 688 O O . ARG A 1 85 ? -4.404 -11.869 19.898 1.00 77.06 85 ARG A O 1
ATOM 695 N N . GLU A 1 86 ? -6.328 -12.955 19.371 1.00 63.38 86 GLU A N 1
ATOM 696 C CA . GLU A 1 86 ? -7.192 -12.756 20.553 1.00 63.38 86 GLU A CA 1
ATOM 697 C C . GLU A 1 86 ? -7.418 -11.332 21.088 1.00 63.38 86 GLU A C 1
ATOM 699 O O . GLU A 1 86 ? -8.573 -10.949 21.238 1.00 63.38 86 GLU A O 1
ATOM 704 N N . VAL A 1 87 ? -6.381 -10.544 21.381 1.00 69.94 87 VAL A N 1
ATOM 705 C CA . VAL A 1 87 ? -6.526 -9.283 22.150 1.00 69.94 87 VAL A CA 1
ATOM 706 C C . VAL A 1 87 ? -6.305 -8.031 21.299 1.00 69.94 87 VAL A C 1
ATOM 708 O O . VAL A 1 87 ? -6.647 -6.924 21.710 1.00 69.94 87 VAL A O 1
ATOM 711 N N . HIS A 1 88 ? -5.736 -8.186 20.103 1.00 69.00 88 HIS A N 1
ATOM 712 C CA . HIS A 1 88 ? -5.433 -7.058 19.230 1.00 69.00 88 HIS A CA 1
ATOM 713 C C . HIS A 1 88 ? -6.478 -6.921 18.118 1.00 69.00 88 HIS A C 1
ATOM 715 O O . HIS A 1 88 ? -6.766 -7.906 17.431 1.00 69.00 88 HIS A O 1
ATOM 721 N N . PRO A 1 89 ? -7.028 -5.712 17.912 1.00 80.19 89 PRO A N 1
ATOM 722 C CA . PRO A 1 89 ? -7.938 -5.451 16.808 1.00 80.19 89 PRO A CA 1
ATOM 723 C C . PRO A 1 89 ? -7.247 -5.718 15.466 1.00 80.19 89 PRO A C 1
ATOM 725 O O . PRO A 1 89 ? -6.029 -5.593 15.334 1.00 80.19 89 PRO A O 1
ATOM 728 N N . THR A 1 90 ? -8.033 -6.114 14.462 1.00 87.81 90 THR A N 1
ATOM 729 C CA . THR A 1 90 ? -7.509 -6.294 13.103 1.00 87.81 90 THR A CA 1
ATOM 730 C C . THR A 1 90 ? -7.165 -4.934 12.520 1.00 87.81 90 THR A C 1
ATOM 732 O O . THR A 1 90 ? -8.036 -4.075 12.413 1.00 87.81 90 THR A O 1
ATOM 735 N N . THR A 1 91 ? -5.915 -4.765 12.102 1.00 92.62 91 THR A N 1
ATOM 736 C CA . THR A 1 91 ? -5.467 -3.544 11.430 1.00 92.62 91 THR A CA 1
ATOM 737 C C . THR A 1 91 ? -5.359 -3.793 9.932 1.00 92.62 91 THR A C 1
ATOM 739 O O . THR A 1 91 ? -4.625 -4.673 9.484 1.00 92.62 91 THR A O 1
ATOM 742 N N . TYR A 1 92 ? -6.079 -3.010 9.142 1.00 93.75 92 TYR A N 1
ATOM 743 C CA . TYR A 1 92 ? -5.986 -2.999 7.690 1.00 93.75 92 TYR A CA 1
ATOM 744 C C . TYR A 1 92 ? -4.947 -1.983 7.250 1.00 93.75 92 TYR A C 1
ATOM 746 O O . TYR A 1 92 ? -5.002 -0.817 7.641 1.00 93.75 92 TYR A O 1
ATOM 754 N N . ARG A 1 93 ? -4.017 -2.415 6.403 1.00 95.38 93 ARG A N 1
ATOM 755 C CA . ARG A 1 93 ? -2.895 -1.593 5.963 1.00 95.38 93 ARG A CA 1
ATOM 756 C C . ARG A 1 93 ? -2.760 -1.623 4.452 1.00 95.38 93 ARG A C 1
ATOM 758 O O . ARG A 1 93 ? -2.888 -2.667 3.812 1.00 95.38 93 ARG A O 1
ATOM 765 N N . LEU A 1 94 ? -2.489 -0.466 3.873 1.00 95.19 94 LEU A N 1
ATOM 766 C CA . LEU A 1 94 ? -2.048 -0.317 2.496 1.00 95.19 94 LEU A CA 1
ATOM 767 C C . LEU A 1 94 ? -0.589 0.129 2.516 1.00 95.19 94 LEU A C 1
ATOM 769 O O . LEU A 1 94 ? -0.266 1.176 3.078 1.00 95.19 94 LEU A O 1
ATOM 773 N N . SER A 1 95 ? 0.274 -0.642 1.862 1.00 95.50 95 SER A N 1
ATOM 774 C CA . SER A 1 95 ? 1.683 -0.295 1.680 1.00 95.50 95 SER A CA 1
ATOM 775 C C . SER A 1 95 ? 2.013 -0.154 0.200 1.00 95.50 95 SER A C 1
ATOM 777 O O . SER A 1 95 ? 1.596 -0.981 -0.611 1.00 95.50 95 SER A O 1
ATOM 779 N N . VAL A 1 96 ? 2.811 0.848 -0.149 1.00 94.19 96 VAL A N 1
ATOM 780 C CA . VAL A 1 96 ? 3.327 1.052 -1.510 1.00 94.19 96 VAL A CA 1
ATOM 781 C C . VAL A 1 96 ? 4.830 0.816 -1.545 1.00 94.19 96 VAL A C 1
ATOM 783 O O . VAL A 1 96 ? 5.523 1.014 -0.544 1.00 94.19 96 VAL A O 1
ATOM 786 N N . PHE A 1 97 ? 5.335 0.345 -2.682 1.00 93.25 97 PHE A N 1
ATOM 787 C CA . PHE A 1 97 ? 6.765 0.129 -2.860 1.00 93.25 97 PHE A CA 1
ATOM 788 C C . PHE A 1 97 ? 7.423 1.401 -3.382 1.00 93.25 97 PHE A C 1
ATOM 790 O O . PHE A 1 97 ? 7.070 1.886 -4.451 1.00 93.25 97 PHE A O 1
ATOM 797 N N . VAL A 1 98 ? 8.399 1.912 -2.639 1.00 90.56 98 VAL A N 1
ATOM 798 C CA . VAL A 1 98 ? 9.207 3.064 -3.034 1.00 90.56 98 VAL A CA 1
ATOM 799 C C . VAL A 1 98 ? 10.580 2.546 -3.463 1.00 90.56 98 VAL A C 1
ATOM 801 O O . VAL A 1 98 ? 11.299 2.016 -2.607 1.00 90.56 98 VAL A O 1
ATOM 804 N N . PRO A 1 99 ? 10.952 2.659 -4.752 1.00 89.81 99 PRO A N 1
ATOM 805 C CA . PRO A 1 99 ? 12.272 2.252 -5.214 1.00 89.81 99 PRO A CA 1
ATOM 806 C C . PRO A 1 99 ? 13.360 3.118 -4.569 1.00 89.81 99 PRO A C 1
ATOM 808 O O . PRO A 1 99 ? 13.121 4.261 -4.168 1.00 89.81 99 PRO A O 1
ATOM 811 N N . ASN A 1 100 ? 14.557 2.556 -4.443 1.00 88.38 100 ASN A N 1
ATOM 812 C CA . ASN A 1 100 ? 15.731 3.344 -4.086 1.00 88.38 100 ASN A CA 1
ATOM 813 C C . ASN A 1 100 ? 16.057 4.343 -5.217 1.00 88.38 100 ASN A C 1
ATOM 815 O O . ASN A 1 100 ? 15.699 4.069 -6.366 1.00 88.38 100 ASN A O 1
ATOM 819 N N . PRO A 1 101 ? 16.674 5.494 -4.891 1.00 77.56 101 PRO A N 1
ATOM 820 C CA . PRO A 1 101 ? 17.143 6.445 -5.898 1.00 77.56 101 PRO A CA 1
ATOM 821 C C . PRO A 1 101 ? 18.198 5.837 -6.829 1.00 77.56 101 PRO A C 1
ATOM 823 O O . PRO A 1 101 ? 18.911 4.901 -6.393 1.00 77.56 101 PRO A O 1
#

Radius of gyration: 20.64 Å; chains: 1; bounding box: 36×68×45 Å